Protein AF-A0A925D4I5-F1 (afdb_monomer_lite)

Radius of gyration: 19.74 Å; chains: 1; bounding box: 46×34×47 Å

Foldseek 3Di:
DDDDDDDDPVVLVVLCVVCVVVVHHSVVSVVCVVVVVPVPPPQPDPVSVVVVCVVVVVPPVCVVCPDVVVVVVVVVVVVVVVVVD

Structure (mmCIF, N/CA/C/O backbone):
data_AF-A0A925D4I5-F1
#
_entry.id   AF-A0A925D4I5-F1
#
loop_
_atom_site.group_PDB
_atom_site.id
_atom_site.type_symbol
_atom_site.label_atom_id
_atom_site.label_alt_id
_atom_site.label_comp_id
_atom_site.label_asym_id
_atom_site.label_entity_id
_atom_site.label_seq_id
_atom_site.pdbx_PDB_ins_code
_atom_site.Cartn_x
_atom_site.Cartn_y
_atom_site.Cartn_z
_atom_site.occupancy
_atom_site.B_iso_or_equiv
_atom_site.auth_seq_id
_atom_site.auth_comp_id
_atom_site.auth_asym_id
_atom_site.auth_atom_id
_atom_site.pdbx_PDB_model_num
ATOM 1 N N . MET A 1 1 ? -1.020 14.695 21.241 1.00 79.88 1 MET A N 1
ATOM 2 C CA . MET A 1 1 ? -1.754 15.567 20.297 1.00 79.88 1 MET A CA 1
ATOM 3 C C . MET A 1 1 ? -2.929 14.782 19.753 1.00 79.88 1 MET A C 1
ATOM 5 O O . MET A 1 1 ? -2.758 13.593 19.521 1.00 79.88 1 MET A O 1
ATOM 9 N N . SER A 1 2 ? -4.089 15.415 19.586 1.00 85.00 2 SER A N 1
ATOM 10 C CA . SER A 1 2 ? -5.253 14.822 18.921 1.00 85.00 2 SER A CA 1
ATOM 11 C C . SER A 1 2 ? -5.445 15.467 17.549 1.00 85.00 2 SER A C 1
ATOM 13 O O . SER A 1 2 ? -5.292 16.677 17.401 1.00 85.00 2 SER A O 1
ATOM 15 N N . LEU A 1 3 ? -5.763 14.643 16.556 1.00 85.88 3 LEU A N 1
ATOM 16 C CA . LEU A 1 3 ? -6.160 15.046 15.212 1.00 85.88 3 LEU A CA 1
ATOM 17 C C . LEU A 1 3 ? -7.526 14.407 14.957 1.00 85.88 3 LEU A C 1
ATOM 19 O O . LEU A 1 3 ? -7.678 13.208 15.182 1.00 85.88 3 LEU A O 1
ATOM 23 N N . VAL A 1 4 ? -8.503 15.199 14.525 1.00 91.38 4 VAL A N 1
ATOM 24 C CA . VAL A 1 4 ? -9.834 14.714 14.140 1.00 91.38 4 VAL A CA 1
ATOM 25 C C . VAL A 1 4 ? -9.950 14.870 12.631 1.00 91.38 4 VAL A C 1
ATOM 27 O O . VAL A 1 4 ? -9.701 15.955 12.106 1.00 91.38 4 VAL A O 1
ATOM 30 N N . LEU A 1 5 ? -10.259 13.773 11.945 1.00 87.06 5 LEU A N 1
ATOM 31 C CA . LEU A 1 5 ? -10.435 13.719 10.498 1.00 87.06 5 LEU A CA 1
ATOM 32 C C . LEU A 1 5 ? -11.880 13.319 10.214 1.00 87.06 5 LEU A C 1
ATOM 34 O O . LEU A 1 5 ? -12.295 12.226 10.584 1.00 87.06 5 LEU A O 1
ATOM 38 N N . GLU A 1 6 ? -12.618 14.204 9.556 1.00 93.44 6 GLU A N 1
ATOM 39 C CA . GLU A 1 6 ? -13.956 13.908 9.046 1.00 93.44 6 GLU A CA 1
ATOM 40 C C . GLU A 1 6 ? -13.800 13.214 7.690 1.00 93.44 6 GLU A C 1
ATOM 42 O O . GLU A 1 6 ? -13.332 13.825 6.724 1.00 93.44 6 GLU A O 1
ATOM 47 N N . LEU A 1 7 ? -14.125 11.923 7.632 1.00 91.94 7 LEU A N 1
ATOM 48 C CA . LEU A 1 7 ? -13.996 11.118 6.421 1.00 91.94 7 LEU A CA 1
ATOM 49 C C . LEU A 1 7 ? -15.350 11.003 5.710 1.00 91.94 7 LEU A C 1
ATOM 51 O O . LEU A 1 7 ? -16.374 10.830 6.372 1.00 91.94 7 LEU A O 1
ATOM 55 N N . PRO A 1 8 ? -15.381 11.047 4.366 1.00 96.69 8 PRO A N 1
ATOM 56 C CA . PRO A 1 8 ? -16.542 10.589 3.617 1.00 96.69 8 PRO A CA 1
ATOM 57 C C . PRO A 1 8 ? -16.865 9.125 3.971 1.00 96.69 8 PRO A C 1
ATOM 59 O O . PRO A 1 8 ? -15.931 8.335 4.153 1.00 96.69 8 PRO A O 1
ATOM 62 N N . PRO A 1 9 ? -18.148 8.734 4.030 1.00 93.19 9 PRO A N 1
ATOM 63 C CA . PRO A 1 9 ? -18.550 7.394 4.466 1.00 93.19 9 PRO A CA 1
ATOM 64 C C . PRO A 1 9 ? -18.003 6.279 3.561 1.00 93.19 9 PRO A C 1
ATOM 66 O O . PRO A 1 9 ? -17.706 5.176 4.029 1.00 93.19 9 PRO A O 1
ATOM 69 N N . GLU A 1 10 ? -17.813 6.562 2.271 1.00 95.81 10 GLU A N 1
ATOM 70 C CA . GLU A 1 10 ? -17.199 5.629 1.326 1.00 95.81 10 GLU A CA 1
ATOM 71 C C . GLU A 1 10 ? -15.733 5.362 1.689 1.00 95.81 10 GLU A C 1
ATOM 73 O O . GLU A 1 10 ? -15.297 4.212 1.717 1.00 95.81 10 GLU A O 1
ATOM 78 N N . LEU A 1 11 ? -14.991 6.421 2.033 1.00 93.50 11 LEU A N 1
ATOM 79 C CA . LEU A 1 11 ? -13.580 6.324 2.401 1.00 93.50 11 LEU A CA 1
ATOM 80 C C . LEU A 1 11 ? -13.399 5.636 3.756 1.00 93.50 11 LEU A C 1
ATOM 82 O O . LEU A 1 11 ? -12.486 4.831 3.921 1.00 93.50 11 LEU A O 1
ATOM 86 N N . GLU A 1 12 ? -14.273 5.918 4.723 1.00 94.69 12 GLU A N 1
ATOM 87 C CA . GLU A 1 12 ? -14.271 5.219 6.011 1.00 94.69 12 GLU A CA 1
ATOM 88 C C . GLU A 1 12 ? -14.457 3.706 5.822 1.00 94.69 12 GLU A C 1
ATOM 90 O O . GLU A 1 12 ? -13.703 2.911 6.387 1.00 94.69 12 GLU A O 1
ATOM 95 N N . SER A 1 13 ? -15.411 3.313 4.973 1.00 94.06 13 SER A N 1
ATOM 96 C CA . SER A 1 13 ? -15.704 1.906 4.682 1.00 94.06 13 SER A CA 1
ATOM 97 C 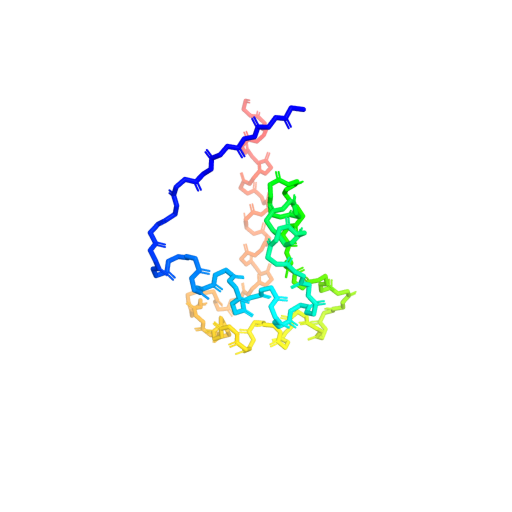C . SER A 1 13 ? -14.531 1.199 4.000 1.00 94.06 13 SER A C 1
ATOM 99 O O . SER A 1 13 ? -14.188 0.074 4.366 1.00 94.06 13 SER A O 1
ATOM 101 N N . GLU A 1 14 ? -13.885 1.860 3.037 1.00 94.62 14 GLU A N 1
ATOM 102 C CA . GLU A 1 14 ? -12.717 1.314 2.342 1.00 94.62 14 GLU A CA 1
ATOM 103 C C . GLU A 1 14 ? -11.533 1.111 3.299 1.00 94.62 14 GLU A C 1
ATOM 105 O O . GLU A 1 14 ? -10.927 0.038 3.327 1.00 94.62 14 GLU A O 1
ATOM 110 N N . LEU A 1 15 ? -11.235 2.105 4.142 1.00 93.62 15 LEU A N 1
ATOM 111 C CA . LEU A 1 15 ? -10.163 1.999 5.133 1.00 93.62 15 LEU A CA 1
ATOM 112 C C . LEU A 1 15 ? -10.457 0.922 6.183 1.00 93.62 15 LEU A C 1
ATOM 114 O O . LEU A 1 15 ? -9.536 0.232 6.618 1.00 93.62 15 LEU A O 1
ATOM 118 N N . ALA A 1 16 ? -11.721 0.751 6.578 1.00 93.75 16 ALA A N 1
ATOM 119 C CA . ALA A 1 16 ? -12.127 -0.304 7.500 1.00 93.75 16 ALA A CA 1
ATOM 120 C C . ALA A 1 16 ? -11.926 -1.703 6.896 1.00 93.75 16 ALA A C 1
ATOM 122 O O . ALA A 1 16 ? -11.436 -2.596 7.588 1.00 93.75 16 ALA A O 1
ATOM 123 N N . ALA A 1 17 ? -12.240 -1.886 5.609 1.00 94.00 17 ALA A N 1
ATOM 124 C CA . ALA A 1 17 ? -11.985 -3.138 4.900 1.00 94.00 17 ALA A CA 1
ATOM 125 C C . ALA A 1 17 ? -10.480 -3.442 4.814 1.00 94.00 17 ALA A C 1
ATOM 127 O O . ALA A 1 17 ? -10.046 -4.521 5.207 1.00 94.00 17 ALA A O 1
ATOM 128 N N . GLN A 1 18 ? -9.667 -2.459 4.416 1.00 92.44 18 GLN A N 1
ATOM 129 C CA . GLN A 1 18 ? -8.209 -2.620 4.354 1.00 92.44 18 GLN A CA 1
ATOM 130 C C . GLN A 1 18 ? -7.591 -2.922 5.731 1.00 92.44 18 GLN A C 1
ATOM 132 O O . GLN A 1 18 ? -6.666 -3.731 5.845 1.00 92.44 18 GLN A O 1
ATOM 137 N N . ALA A 1 19 ? -8.102 -2.292 6.793 1.00 93.31 19 ALA A N 1
ATOM 138 C CA . ALA A 1 19 ? -7.681 -2.576 8.160 1.00 93.31 19 ALA A CA 1
ATOM 139 C C . ALA A 1 19 ? -8.019 -4.024 8.555 1.00 93.31 19 ALA A C 1
ATOM 141 O O . ALA A 1 19 ? -7.168 -4.712 9.123 1.00 93.31 19 ALA A O 1
ATOM 142 N N . ALA A 1 20 ? -9.213 -4.507 8.191 1.00 93.06 20 ALA A N 1
ATOM 143 C CA . ALA A 1 20 ? -9.640 -5.882 8.430 1.00 93.06 20 ALA A CA 1
ATOM 144 C C . ALA A 1 20 ? -8.772 -6.904 7.677 1.00 93.06 20 ALA A C 1
ATOM 146 O O . ALA A 1 20 ? -8.360 -7.894 8.282 1.00 93.06 20 ALA A O 1
ATOM 147 N N . ASP A 1 21 ? -8.409 -6.631 6.421 1.00 89.62 21 ASP A N 1
ATOM 148 C CA . ASP A 1 21 ? -7.488 -7.471 5.638 1.00 89.62 21 ASP A CA 1
ATOM 149 C C . ASP A 1 21 ? -6.097 -7.562 6.286 1.00 89.62 21 ASP A C 1
ATOM 151 O O . ASP A 1 21 ? -5.431 -8.597 6.237 1.00 89.62 21 ASP A O 1
ATOM 155 N N . CYS A 1 22 ? -5.669 -6.487 6.953 1.00 86.88 22 CYS A N 1
ATOM 156 C CA . CYS A 1 22 ? -4.432 -6.457 7.730 1.00 86.88 22 CYS A CA 1
ATOM 157 C C . CYS A 1 22 ? -4.573 -7.059 9.142 1.00 86.88 22 CYS A C 1
ATOM 159 O O . CYS A 1 22 ? -3.569 -7.162 9.850 1.00 86.88 22 CYS A O 1
ATOM 161 N N . GLY A 1 23 ? -5.787 -7.418 9.577 1.00 92.00 23 GLY A N 1
ATOM 162 C CA . GLY A 1 23 ? -6.076 -7.869 10.941 1.00 92.00 23 GLY A CA 1
ATOM 163 C C . GLY A 1 23 ? -5.901 -6.781 12.009 1.00 92.00 23 GLY A C 1
ATOM 164 O O . GLY A 1 23 ? -5.604 -7.100 13.160 1.00 92.00 23 GLY A O 1
ATOM 165 N N . LEU A 1 24 ? -6.043 -5.505 11.637 1.00 93.56 24 LEU A N 1
ATOM 166 C CA . LEU A 1 24 ? -5.817 -4.343 12.501 1.00 93.56 24 LEU A CA 1
ATOM 167 C C . LEU A 1 24 ? -7.119 -3.571 12.767 1.00 93.56 24 LEU A C 1
ATOM 169 O O . LEU A 1 24 ? -7.994 -3.510 11.902 1.00 93.56 24 LEU A O 1
ATOM 173 N N . PRO A 1 25 ? -7.255 -2.910 13.930 1.00 94.88 25 PRO A N 1
ATOM 174 C CA . PRO A 1 25 ? -8.313 -1.930 14.132 1.00 94.88 25 PRO A CA 1
ATOM 175 C C . PRO A 1 25 ? -8.071 -0.686 13.263 1.00 94.88 25 PRO A C 1
ATOM 177 O O . PRO A 1 25 ? -6.928 -0.275 13.044 1.00 94.88 25 PRO A O 1
ATOM 180 N N . LEU A 1 26 ? -9.152 -0.037 12.815 1.00 92.31 26 LEU A N 1
ATOM 181 C CA . LEU A 1 26 ? -9.098 1.132 11.923 1.00 92.31 26 LEU A CA 1
ATOM 182 C C . LEU A 1 26 ? -8.193 2.256 12.454 1.00 92.31 26 LEU A C 1
ATOM 184 O O . LEU A 1 26 ? -7.456 2.870 11.689 1.00 92.31 26 LEU A O 1
ATOM 188 N N . SER A 1 27 ? -8.209 2.510 13.763 1.00 91.25 27 SER A N 1
ATOM 189 C CA . SER A 1 27 ? -7.373 3.537 14.393 1.00 91.25 27 SER A CA 1
ATOM 190 C C . SER A 1 27 ? -5.875 3.231 14.291 1.00 91.25 27 SER A C 1
ATOM 192 O O . SER A 1 27 ? -5.080 4.128 14.015 1.00 91.25 27 SER A O 1
ATOM 194 N N . GLU A 1 28 ? -5.476 1.972 14.469 1.00 92.12 28 GLU A N 1
ATOM 195 C CA . GLU A 1 28 ? -4.083 1.539 14.329 1.00 92.12 28 GLU A CA 1
ATOM 196 C C . GLU A 1 28 ? -3.648 1.545 12.862 1.00 92.12 28 GLU A C 1
ATOM 198 O O . GLU A 1 28 ? -2.561 2.024 12.531 1.00 92.12 28 GLU A O 1
ATOM 203 N N . TYR A 1 29 ? -4.535 1.104 11.968 1.00 92.50 29 TYR A N 1
ATOM 204 C CA . TYR A 1 29 ? -4.318 1.187 10.529 1.00 92.50 29 TYR A CA 1
ATOM 205 C C . TYR A 1 29 ? -4.132 2.642 10.060 1.00 92.50 29 TYR A C 1
ATOM 207 O O . TYR A 1 29 ? -3.168 2.949 9.356 1.00 92.50 29 TYR A O 1
ATOM 215 N N . ALA A 1 30 ? -4.973 3.569 10.526 1.00 90.75 30 ALA A N 1
ATOM 216 C CA . ALA A 1 30 ? -4.867 4.993 10.216 1.00 90.75 30 ALA A CA 1
ATOM 217 C C . ALA A 1 30 ? -3.544 5.603 10.708 1.00 90.75 30 ALA A C 1
ATOM 219 O O . ALA A 1 30 ? -2.890 6.342 9.972 1.00 90.75 30 ALA A O 1
ATOM 220 N N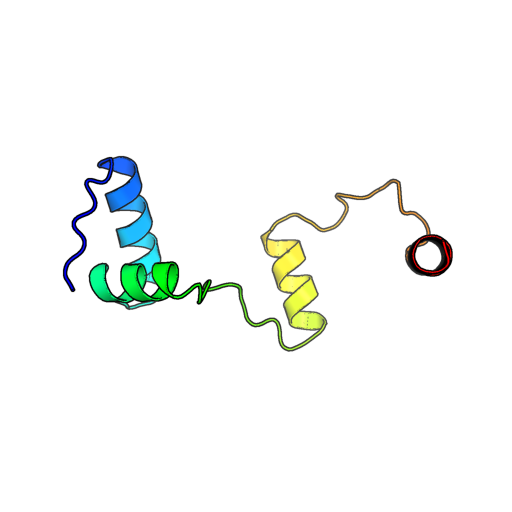 . LEU A 1 31 ? -3.095 5.260 11.922 1.00 90.62 31 LEU A N 1
ATOM 221 C CA . LEU A 1 31 ? -1.789 5.702 12.426 1.00 90.62 31 LEU A CA 1
ATOM 222 C C . LEU A 1 31 ? -0.633 5.164 11.576 1.00 90.62 31 LEU A C 1
ATOM 224 O O . LEU A 1 31 ? 0.328 5.888 11.316 1.00 90.62 31 LEU A O 1
ATOM 228 N N . ARG A 1 32 ? -0.727 3.917 11.106 1.00 89.69 32 ARG A N 1
ATOM 229 C CA . ARG A 1 32 ? 0.277 3.311 10.226 1.00 89.69 32 ARG A CA 1
ATOM 230 C C . ARG A 1 32 ? 0.362 4.032 8.877 1.00 89.69 32 ARG A C 1
ATOM 232 O O . ARG A 1 32 ? 1.469 4.316 8.414 1.00 89.69 32 ARG A O 1
ATOM 239 N N . LEU A 1 33 ? -0.784 4.390 8.297 1.00 88.94 33 LEU A N 1
ATOM 240 C CA . LEU A 1 33 ? -0.856 5.215 7.088 1.00 88.94 33 LEU A CA 1
ATOM 241 C C . LEU A 1 33 ? -0.240 6.604 7.311 1.00 88.94 33 LEU A C 1
ATOM 243 O O . LEU A 1 33 ? 0.606 7.026 6.524 1.00 88.94 33 LEU A O 1
ATOM 247 N N . LEU A 1 34 ? -0.599 7.284 8.406 1.00 88.88 34 LEU A N 1
ATOM 248 C CA . LEU A 1 34 ? -0.063 8.609 8.755 1.00 88.88 34 LEU A CA 1
ATOM 249 C C . LEU A 1 34 ? 1.449 8.588 9.017 1.00 88.88 34 LEU A C 1
ATOM 251 O O . LEU A 1 34 ? 2.142 9.552 8.704 1.00 88.88 34 LEU A O 1
ATOM 255 N N . ALA A 1 35 ? 1.979 7.482 9.541 1.00 87.88 35 ALA A N 1
ATOM 256 C CA . ALA A 1 35 ? 3.415 7.275 9.716 1.00 87.88 35 ALA A CA 1
ATOM 257 C C . ALA A 1 35 ? 4.167 7.032 8.390 1.00 87.88 35 ALA A C 1
ATOM 259 O O . ALA A 1 35 ? 5.382 6.840 8.406 1.00 87.88 35 ALA A O 1
ATOM 260 N N . GLY A 1 36 ? 3.467 6.988 7.249 1.00 80.19 36 GLY A N 1
ATOM 261 C CA . GLY A 1 36 ? 4.052 6.674 5.945 1.00 80.19 36 GLY A CA 1
ATOM 262 C C . GLY A 1 36 ? 4.469 5.208 5.802 1.00 80.19 36 GLY A C 1
ATOM 263 O O . GLY A 1 36 ? 5.141 4.849 4.835 1.00 80.19 36 GLY A O 1
ATOM 264 N N . GLN A 1 37 ? 4.064 4.342 6.736 1.00 67.75 37 GLN A N 1
ATOM 265 C CA . GLN A 1 37 ? 4.298 2.905 6.661 1.00 67.75 37 GLN A CA 1
ATOM 266 C C . GLN A 1 37 ? 3.262 2.284 5.725 1.00 67.75 37 GLN A C 1
ATOM 268 O O . GLN A 1 37 ? 2.365 1.558 6.149 1.00 67.75 37 GLN A O 1
ATOM 273 N N . SER A 1 38 ? 3.363 2.594 4.432 1.00 60.25 38 SER A N 1
ATOM 274 C CA . SER A 1 38 ? 2.5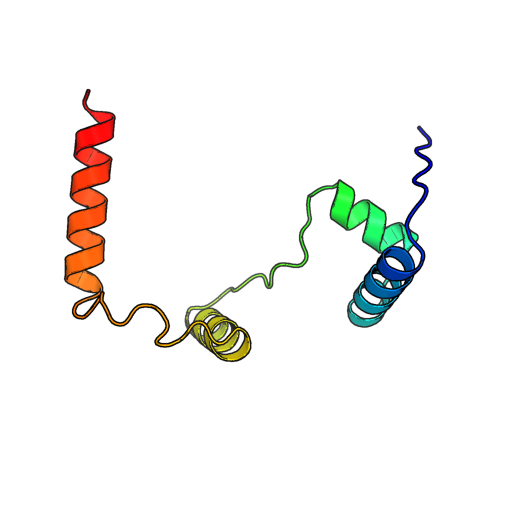12 1.969 3.424 1.00 60.25 38 SER A CA 1
ATOM 275 C C . SER A 1 38 ? 2.672 0.451 3.500 1.00 60.25 38 SER A C 1
ATOM 277 O O . SER A 1 38 ? 3.802 -0.043 3.485 1.00 60.25 38 SER A O 1
ATOM 279 N N . SER A 1 39 ? 1.556 -0.282 3.518 1.00 60.88 39 SER A N 1
ATOM 280 C CA . SER A 1 39 ? 1.509 -1.745 3.385 1.00 60.88 39 SER A CA 1
ATOM 281 C C . SER A 1 39 ? 1.868 -2.199 1.963 1.00 60.88 39 SER A C 1
ATOM 283 O O . SER A 1 39 ? 1.293 -3.147 1.431 1.00 60.88 39 SER A O 1
ATOM 285 N N . ARG A 1 40 ? 2.807 -1.513 1.301 1.00 66.19 40 ARG A N 1
ATOM 286 C CA . ARG A 1 40 ? 3.368 -2.045 0.067 1.00 66.19 40 ARG A CA 1
ATOM 287 C C . ARG A 1 40 ? 3.983 -3.392 0.420 1.00 66.19 40 ARG A C 1
ATOM 289 O O . ARG A 1 40 ? 4.709 -3.454 1.421 1.00 66.19 40 ARG A O 1
ATOM 296 N N . PRO A 1 41 ? 3.687 -4.453 -0.348 1.00 64.38 41 PRO A N 1
ATOM 297 C CA . PRO A 1 41 ? 4.307 -5.737 -0.107 1.00 64.38 41 PRO A CA 1
ATOM 298 C C . PRO A 1 41 ? 5.811 -5.499 -0.077 1.00 64.38 41 PRO A C 1
ATOM 300 O O . PRO A 1 41 ? 6.383 -4.890 -0.985 1.00 64.38 41 PRO A O 1
ATOM 303 N N . ALA A 1 42 ? 6.444 -5.891 1.026 1.00 69.88 42 ALA A N 1
ATOM 304 C CA . ALA A 1 42 ? 7.889 -5.918 1.094 1.00 69.88 42 ALA A CA 1
ATOM 305 C C . ALA A 1 42 ? 8.308 -7.057 0.174 1.00 69.88 42 ALA A C 1
ATOM 307 O O . ALA A 1 42 ? 8.425 -8.192 0.619 1.00 69.88 42 ALA A O 1
ATOM 308 N N . VAL A 1 43 ? 8.429 -6.756 -1.114 1.00 79.06 43 VAL A N 1
ATOM 309 C CA . VAL A 1 43 ? 8.894 -7.691 -2.122 1.00 79.06 43 VAL A CA 1
ATOM 310 C C . VAL A 1 43 ? 10.357 -7.984 -1.807 1.00 79.06 43 VAL A C 1
ATOM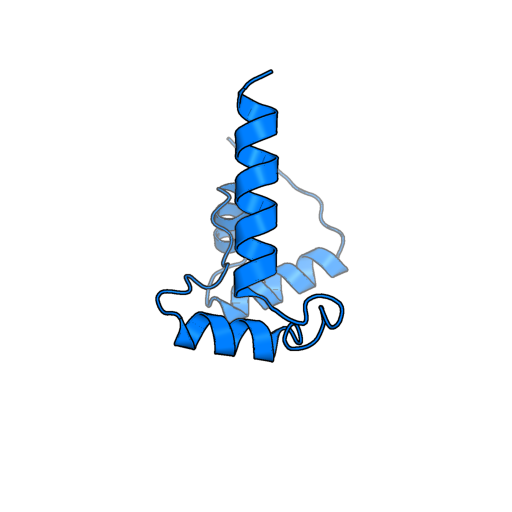 312 O O . VAL A 1 43 ? 11.213 -7.105 -1.923 1.00 79.06 43 VAL A O 1
ATOM 315 N N . ARG A 1 44 ? 10.640 -9.195 -1.329 1.00 83.75 44 ARG A N 1
ATOM 316 C CA . ARG A 1 44 ? 11.968 -9.602 -0.837 1.00 83.75 44 ARG A CA 1
ATOM 317 C C . ARG A 1 44 ? 12.774 -10.354 -1.882 1.00 83.75 44 ARG A C 1
ATOM 319 O O . ARG A 1 44 ? 13.983 -10.508 -1.721 1.00 83.75 44 ARG A O 1
ATOM 326 N N . SER A 1 45 ? 12.124 -10.813 -2.946 1.00 90.38 45 SER A N 1
ATOM 327 C CA . SER A 1 45 ? 12.748 -11.588 -4.010 1.00 90.38 45 SER A CA 1
ATOM 328 C C . SER A 1 45 ? 12.236 -11.182 -5.390 1.00 90.38 45 SER A C 1
ATOM 330 O O . SER A 1 45 ? 11.174 -10.581 -5.538 1.00 90.38 45 SER A O 1
ATOM 332 N N . GLY A 1 46 ? 13.004 -11.525 -6.428 1.00 88.31 46 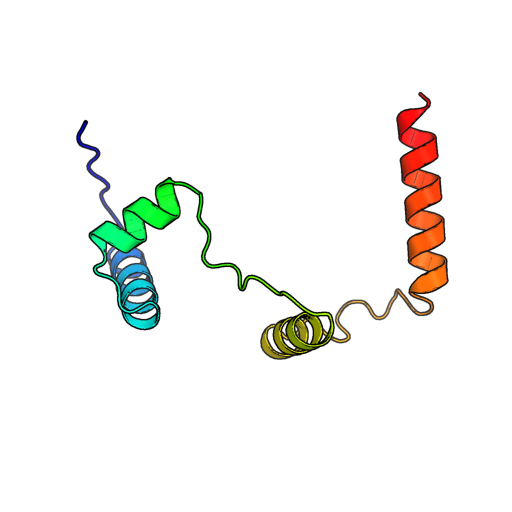GLY A N 1
ATOM 333 C CA . GLY A 1 46 ? 12.580 -11.297 -7.810 1.00 88.31 46 GLY A CA 1
ATOM 334 C C . GLY A 1 46 ? 11.326 -12.092 -8.189 1.00 88.31 46 GLY A C 1
ATOM 335 O O . GLY A 1 46 ? 10.537 -11.614 -8.993 1.00 88.31 46 GLY A O 1
ATOM 336 N N . ALA A 1 47 ? 11.114 -13.264 -7.584 1.00 90.06 47 ALA A N 1
ATOM 337 C CA . ALA A 1 47 ? 9.907 -14.060 -7.795 1.00 90.06 47 ALA A CA 1
ATOM 338 C C . ALA A 1 47 ? 8.670 -13.359 -7.215 1.00 90.06 47 ALA A C 1
ATOM 340 O O . ALA A 1 47 ? 7.708 -13.134 -7.938 1.00 90.06 47 ALA A O 1
ATOM 341 N N . GLU A 1 48 ? 8.752 -12.891 -5.964 1.00 89.81 48 GLU A N 1
ATOM 342 C CA . GLU A 1 48 ? 7.676 -12.106 -5.339 1.00 89.81 48 GLU A CA 1
ATOM 343 C C . GLU A 1 48 ? 7.354 -10.827 -6.129 1.00 89.81 48 GLU A C 1
ATOM 345 O O . GLU A 1 48 ? 6.209 -10.380 -6.157 1.00 89.81 48 GLU A O 1
ATOM 350 N N . LEU A 1 49 ? 8.355 -10.232 -6.790 1.00 88.75 49 LEU A N 1
ATOM 351 C CA . LEU A 1 49 ? 8.156 -9.048 -7.624 1.00 88.75 49 LEU A CA 1
ATOM 352 C C . LEU A 1 49 ? 7.331 -9.363 -8.870 1.00 88.75 49 LEU A C 1
ATOM 354 O O . LEU A 1 49 ? 6.468 -8.573 -9.249 1.00 88.75 49 LEU A O 1
ATOM 358 N N . LEU A 1 50 ? 7.608 -10.505 -9.501 1.00 89.50 50 LEU A N 1
ATOM 359 C CA . LEU A 1 50 ? 6.869 -10.970 -10.670 1.00 89.50 50 LEU A CA 1
ATOM 360 C C . LEU A 1 50 ? 5.428 -11.323 -10.299 1.00 89.50 50 LEU A C 1
ATOM 362 O O . LEU A 1 50 ? 4.517 -10.886 -11.000 1.00 89.50 50 LEU A O 1
ATOM 366 N N . ASP A 1 51 ? 5.223 -12.024 -9.181 1.00 89.94 51 ASP A N 1
ATOM 367 C CA . ASP A 1 51 ? 3.885 -12.358 -8.678 1.00 89.94 51 ASP A CA 1
ATOM 368 C C . ASP A 1 51 ? 3.065 -11.090 -8.412 1.00 89.94 51 ASP A C 1
ATOM 370 O O . ASP A 1 51 ? 1.919 -10.980 -8.852 1.00 89.94 51 ASP A O 1
ATOM 374 N N . TYR A 1 52 ? 3.678 -10.090 -7.768 1.00 89.62 52 TYR A N 1
ATOM 375 C CA . TYR A 1 52 ? 3.065 -8.781 -7.558 1.00 89.62 52 TYR A CA 1
ATOM 376 C C . TYR A 1 52 ? 2.699 -8.099 -8.884 1.00 89.62 52 TYR A C 1
ATOM 378 O O . TYR A 1 52 ? 1.559 -7.681 -9.071 1.00 89.62 52 TYR A O 1
ATOM 386 N N . TRP A 1 53 ? 3.631 -8.006 -9.839 1.00 90.69 53 TRP A N 1
ATOM 387 C CA . TRP A 1 53 ? 3.344 -7.385 -11.137 1.00 90.69 53 TRP A CA 1
ATOM 388 C C . TRP A 1 53 ? 2.256 -8.111 -11.918 1.00 90.69 53 TRP A C 1
ATOM 390 O O . TRP A 1 53 ? 1.520 -7.470 -12.667 1.00 90.69 53 TRP A O 1
ATOM 400 N N . GLN A 1 54 ? 2.154 -9.427 -11.771 1.00 92.25 54 GLN A N 1
ATOM 401 C CA . GLN A 1 54 ? 1.117 -10.203 -12.427 1.00 92.25 54 GLN A CA 1
ATOM 402 C C . GLN A 1 54 ? -0.251 -9.993 -11.773 1.00 92.25 54 GLN A C 1
ATOM 404 O O . GLN A 1 54 ? -1.225 -9.791 -12.498 1.00 92.25 54 GLN A O 1
ATOM 409 N N . ALA A 1 55 ? -0.323 -9.965 -10.438 1.00 86.38 55 ALA A N 1
ATOM 410 C CA . ALA A 1 55 ? -1.549 -9.656 -9.699 1.00 86.38 55 ALA A CA 1
ATOM 411 C C . ALA A 1 55 ? -2.082 -8.248 -10.019 1.00 86.38 55 ALA A C 1
ATOM 413 O O . ALA A 1 55 ? -3.280 -8.070 -10.216 1.00 86.38 55 ALA A O 1
ATOM 414 N N . GLU A 1 56 ? -1.182 -7.274 -10.161 1.00 89.06 56 GLU A N 1
ATOM 415 C CA . GLU A 1 56 ? -1.512 -5.889 -10.524 1.00 89.06 56 GLU A CA 1
ATOM 416 C C . GLU A 1 56 ? -1.730 -5.681 -12.038 1.00 89.06 56 GLU A C 1
ATOM 418 O O . GLU A 1 56 ? -1.953 -4.559 -12.489 1.00 89.06 56 GLU A O 1
ATOM 423 N N . GLY A 1 57 ? -1.627 -6.733 -12.863 1.00 89.94 57 GLY A N 1
ATOM 424 C CA . GLY A 1 57 ? -1.823 -6.637 -14.316 1.00 89.94 57 GLY A CA 1
ATOM 425 C C . GLY A 1 57 ? -0.776 -5.780 -15.043 1.00 89.94 57 GLY A C 1
ATOM 426 O O . GLY A 1 57 ? -1.030 -5.277 -16.134 1.00 89.94 57 GLY A O 1
ATOM 427 N N . LEU A 1 58 ? 0.406 -5.601 -14.451 1.00 88.50 58 LEU A N 1
ATOM 428 C CA . LEU A 1 58 ? 1.481 -4.758 -14.981 1.00 88.50 58 LEU A CA 1
ATOM 429 C C . LEU A 1 58 ? 2.330 -5.471 -16.043 1.00 88.50 58 LEU A C 1
ATOM 431 O O . LEU A 1 58 ? 3.004 -4.814 -16.844 1.00 88.50 58 LEU A O 1
ATOM 435 N N . VAL A 1 59 ? 2.300 -6.804 -16.085 1.00 87.94 59 VAL A N 1
ATOM 436 C CA . VAL A 1 59 ? 3.039 -7.597 -17.076 1.00 87.94 59 VAL A CA 1
ATOM 437 C C . VAL A 1 59 ? 2.499 -7.323 -18.484 1.00 87.94 59 VAL A C 1
ATOM 439 O O . VAL A 1 59 ? 1.312 -7.468 -18.750 1.00 87.94 59 VAL A O 1
ATOM 442 N N . GLY A 1 60 ? 3.385 -6.930 -19.404 1.00 85.31 60 GLY A N 1
ATOM 443 C CA . GLY A 1 60 ? 3.029 -6.651 -20.803 1.00 85.31 60 GLY A CA 1
ATOM 444 C C . GLY A 1 60 ? 2.470 -5.247 -21.072 1.00 85.31 60 GLY A C 1
ATOM 445 O O . GLY A 1 60 ? 2.187 -4.923 -22.220 1.00 85.31 60 GLY A O 1
ATOM 446 N N . THR A 1 61 ? 2.371 -4.383 -20.057 1.00 90.19 61 THR A N 1
ATOM 447 C CA . THR A 1 61 ? 1.864 -2.999 -20.201 1.00 90.19 61 THR A CA 1
ATOM 448 C C . THR A 1 61 ? 2.821 -2.037 -20.911 1.00 90.19 61 THR A C 1
ATOM 450 O O . THR A 1 61 ? 2.418 -0.939 -21.287 1.00 90.19 61 THR A O 1
ATOM 453 N N . ARG A 1 62 ? 4.084 -2.436 -21.108 1.00 89.44 62 ARG A N 1
ATOM 454 C CA . ARG A 1 62 ? 5.148 -1.633 -21.738 1.00 89.44 62 ARG A CA 1
ATOM 455 C C . ARG A 1 62 ? 5.652 -2.276 -23.043 1.00 89.44 62 ARG A C 1
ATOM 457 O O . ARG A 1 62 ? 6.831 -2.631 -23.122 1.00 89.44 62 ARG A O 1
ATOM 464 N N . PRO A 1 63 ? 4.787 -2.495 -24.052 1.00 88.06 63 PRO A N 1
ATOM 465 C CA . PRO A 1 63 ? 5.160 -3.201 -25.281 1.00 88.06 63 PRO A CA 1
ATOM 466 C C . PRO A 1 63 ? 6.203 -2.453 -26.122 1.00 88.06 63 PRO A C 1
ATOM 468 O O . PRO A 1 63 ? 6.885 -3.057 -26.945 1.00 88.06 63 PRO A O 1
ATOM 471 N N . GLU A 1 64 ? 6.358 -1.144 -25.920 1.00 91.75 64 GLU A N 1
ATOM 472 C CA . GLU A 1 64 ? 7.361 -0.329 -26.600 1.00 91.75 64 GLU A CA 1
ATOM 473 C C . GLU A 1 64 ? 8.797 -0.606 -26.122 1.00 91.75 64 GLU A C 1
ATOM 475 O O . GLU A 1 64 ? 9.757 -0.238 -26.801 1.00 91.75 64 GLU A O 1
ATOM 480 N N . ILE A 1 65 ? 8.966 -1.278 -24.976 1.00 88.69 65 ILE A N 1
ATOM 481 C CA . ILE A 1 65 ? 10.267 -1.740 -24.487 1.00 88.69 65 ILE A CA 1
ATOM 482 C C . ILE A 1 65 ? 10.487 -3.179 -24.964 1.00 88.69 65 ILE A C 1
ATOM 484 O O . ILE A 1 65 ? 10.251 -4.142 -24.239 1.00 88.69 65 ILE A O 1
ATOM 488 N N . MET A 1 66 ? 10.963 -3.324 -26.199 1.00 85.69 66 MET A N 1
ATOM 489 C CA . MET A 1 66 ? 11.262 -4.638 -26.785 1.00 85.69 66 MET A CA 1
ATOM 490 C C . MET A 1 66 ? 12.537 -5.279 -26.214 1.00 85.69 66 MET A C 1
ATOM 492 O O . MET A 1 66 ? 12.609 -6.496 -26.071 1.00 85.69 66 MET A O 1
ATOM 496 N N . ASP A 1 67 ? 13.538 -4.461 -25.880 1.00 90.00 67 ASP A N 1
ATOM 497 C CA . ASP A 1 67 ? 14.804 -4.883 -25.274 1.00 90.00 67 ASP A CA 1
ATOM 498 C C . ASP A 1 67 ? 14.984 -4.153 -23.938 1.00 90.00 67 ASP A C 1
ATOM 500 O O . ASP A 1 67 ? 15.458 -3.012 -23.870 1.00 90.00 67 ASP A O 1
ATOM 504 N N . ALA A 1 68 ? 14.545 -4.802 -22.859 1.00 86.62 68 ALA A N 1
ATOM 505 C CA . ALA A 1 68 ? 14.616 -4.238 -21.516 1.00 86.62 68 ALA A CA 1
ATOM 506 C C . ALA A 1 68 ? 16.064 -3.957 -21.051 1.00 86.62 68 ALA A C 1
ATOM 508 O O . ALA A 1 68 ? 16.299 -2.867 -20.516 1.00 86.62 68 ALA A O 1
ATOM 509 N N . PRO A 1 69 ? 17.054 -4.852 -21.268 1.00 90.06 69 PRO A N 1
ATOM 510 C CA . PRO A 1 69 ? 18.460 -4.558 -20.980 1.00 90.06 69 PRO A CA 1
ATOM 511 C C . PRO A 1 69 ? 19.018 -3.320 -21.700 1.00 90.06 69 PRO A C 1
ATOM 513 O O . PRO A 1 69 ? 19.656 -2.472 -21.057 1.00 90.06 69 PRO A O 1
ATOM 516 N N . ALA A 1 70 ? 18.777 -3.183 -23.007 1.00 92.12 70 ALA A N 1
ATOM 517 C CA . ALA A 1 70 ? 19.247 -2.029 -23.773 1.00 92.12 70 ALA A CA 1
ATOM 518 C C . ALA A 1 70 ? 18.567 -0.740 -23.296 1.00 92.12 70 ALA A C 1
ATOM 520 O O . ALA A 1 70 ? 19.244 0.251 -23.012 1.00 92.12 70 ALA A O 1
ATOM 521 N N . HIS A 1 71 ? 17.246 -0.778 -23.099 1.00 90.25 71 HIS A N 1
ATOM 522 C CA . HIS A 1 71 ? 16.476 0.362 -22.606 1.00 90.25 71 HIS A CA 1
ATOM 523 C C . HIS A 1 71 ? 16.956 0.835 -21.224 1.00 90.25 71 HIS A C 1
ATOM 525 O O . HIS A 1 71 ? 17.157 2.032 -21.005 1.00 90.25 71 HIS A O 1
ATOM 531 N N . ALA A 1 72 ? 17.224 -0.098 -20.304 1.00 91.94 72 ALA A N 1
ATOM 532 C CA . ALA A 1 72 ? 17.773 0.219 -18.987 1.00 91.94 72 ALA A CA 1
ATOM 533 C C . ALA A 1 72 ? 19.165 0.865 -19.077 1.00 91.94 72 ALA A C 1
ATOM 535 O O . ALA A 1 72 ? 19.477 1.777 -18.309 1.00 91.94 72 ALA A O 1
ATOM 536 N N . SER A 1 73 ? 20.000 0.420 -20.018 1.00 91.81 73 SER A N 1
ATOM 537 C CA . SER A 1 73 ? 21.332 0.993 -20.245 1.00 91.81 73 SER A CA 1
ATOM 538 C C . SER A 1 73 ? 21.238 2.428 -20.764 1.00 91.81 73 SER A C 1
ATOM 540 O O . SER A 1 73 ? 21.838 3.330 -20.176 1.00 91.81 73 SER A O 1
ATOM 542 N N . THR A 1 74 ? 20.397 2.674 -21.773 1.00 92.88 74 THR A N 1
ATOM 543 C CA . THR A 1 74 ? 20.134 4.023 -22.296 1.00 92.88 74 THR A CA 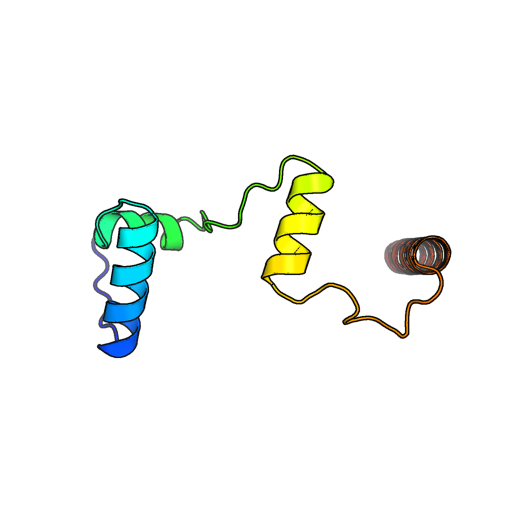1
ATOM 544 C C . THR A 1 74 ? 19.611 4.965 -21.210 1.00 92.88 74 THR A C 1
ATOM 546 O O . THR A 1 74 ? 20.074 6.102 -21.102 1.00 92.88 74 THR A O 1
ATOM 549 N N . LEU A 1 75 ? 18.689 4.498 -20.361 1.00 93.00 75 LEU A N 1
ATOM 550 C CA . LEU A 1 75 ? 18.147 5.297 -19.262 1.00 93.00 75 LEU A CA 1
ATOM 551 C C . LEU A 1 75 ? 19.239 5.707 -18.260 1.00 93.00 75 LEU A C 1
ATOM 553 O O . LEU A 1 75 ? 19.299 6.868 -17.849 1.00 93.00 75 LEU A O 1
ATOM 557 N N . ARG A 1 76 ? 20.141 4.784 -17.894 1.00 92.12 76 ARG A N 1
ATOM 558 C CA . ARG A 1 76 ? 21.268 5.086 -16.993 1.00 92.12 76 ARG A CA 1
ATOM 559 C C . ARG A 1 76 ? 22.198 6.140 -17.585 1.00 92.12 76 ARG A C 1
ATOM 561 O O . ARG A 1 76 ? 22.566 7.078 -16.879 1.00 92.12 76 ARG A O 1
ATOM 568 N N . GLU A 1 77 ? 22.541 6.030 -18.867 1.00 93.19 77 GLU A N 1
ATOM 569 C CA . GLU A 1 77 ? 23.389 7.020 -19.539 1.00 93.19 77 GLU A CA 1
ATOM 570 C C . GLU A 1 77 ? 22.756 8.418 -19.553 1.00 93.19 77 GLU A C 1
ATOM 572 O O . GLU A 1 77 ? 23.441 9.416 -19.322 1.00 93.19 77 GLU A O 1
ATOM 577 N N . GLN A 1 78 ? 21.444 8.508 -19.796 1.00 91.25 78 GLN A N 1
ATOM 578 C CA . GLN A 1 78 ? 20.715 9.779 -19.785 1.00 91.25 78 GLN A CA 1
ATOM 579 C C . GLN A 1 78 ? 20.732 10.441 -18.399 1.00 91.25 78 GLN A C 1
ATOM 581 O O . GLN A 1 78 ? 20.964 11.648 -18.294 1.00 91.25 78 GLN A O 1
ATOM 586 N N . VAL A 1 79 ? 20.533 9.661 -17.332 1.00 90.88 79 VAL A N 1
ATOM 587 C CA . VAL A 1 79 ? 20.582 10.160 -15.947 1.00 90.88 79 VAL A CA 1
ATOM 588 C C . VAL A 1 79 ? 21.989 10.638 -15.584 1.00 90.88 79 VAL A C 1
ATOM 590 O O . VAL A 1 79 ? 22.146 11.733 -15.044 1.00 90.88 79 VAL A O 1
ATOM 593 N N . GLN A 1 80 ? 23.023 9.869 -15.936 1.00 90.25 80 GLN A N 1
ATOM 594 C CA . GLN A 1 80 ? 24.417 10.244 -15.676 1.00 90.25 80 GLN A CA 1
ATOM 595 C C . GLN A 1 80 ? 24.818 11.545 -16.384 1.00 90.25 80 GLN A C 1
ATOM 597 O O . GLN A 1 80 ? 25.550 12.353 -15.814 1.00 90.25 80 GLN A O 1
ATOM 602 N N . LYS A 1 81 ? 24.318 11.782 -17.603 1.00 87.56 81 LYS A N 1
ATOM 603 C CA . LYS A 1 81 ? 24.558 13.032 -18.342 1.00 87.56 81 LYS A CA 1
ATOM 604 C C . LYS A 1 81 ? 23.820 14.231 -17.729 1.00 87.56 81 LYS A C 1
ATOM 606 O O . LYS A 1 81 ? 24.372 15.325 -17.743 1.00 87.56 81 LYS A O 1
ATOM 611 N N . ARG A 1 82 ? 22.629 14.041 -17.137 1.00 73.44 82 ARG A N 1
ATOM 612 C CA . ARG A 1 82 ? 21.886 15.109 -16.427 1.00 73.44 82 ARG A CA 1
ATOM 613 C C . ARG A 1 82 ? 22.549 15.554 -15.123 1.00 73.44 82 ARG A C 1
ATOM 615 O O . ARG A 1 82 ? 22.448 16.723 -14.788 1.00 73.44 82 ARG A O 1
ATOM 622 N N . GLY A 1 83 ? 23.223 14.656 -14.406 1.00 64.00 83 GLY A N 1
ATOM 623 C CA . GLY A 1 83 ? 23.936 14.990 -13.162 1.00 64.00 83 GLY A CA 1
ATOM 624 C C . GLY A 1 83 ? 25.292 15.680 -13.358 1.00 64.00 83 GLY A C 1
ATOM 625 O O . GLY A 1 83 ? 25.966 15.975 -12.376 1.00 64.00 83 GLY A O 1
ATOM 626 N N . ARG A 1 84 ? 25.720 15.888 -14.610 1.00 60.00 84 ARG A N 1
ATOM 627 C CA . ARG A 1 84 ? 27.000 16.516 -14.978 1.00 60.00 84 ARG A CA 1
ATOM 628 C C . ARG A 1 84 ? 26.862 17.957 -15.491 1.00 60.00 84 ARG A C 1
ATOM 630 O O . ARG A 1 84 ? 27.871 18.512 -15.921 1.00 60.00 84 ARG A O 1
ATOM 637 N N . ALA A 1 85 ? 25.649 18.513 -15.484 1.00 50.94 85 ALA A N 1
ATOM 638 C CA . ALA A 1 85 ? 25.360 19.897 -15.862 1.00 50.94 85 ALA A CA 1
ATOM 639 C C . ALA A 1 85 ? 25.450 20.840 -14.658 1.00 50.94 85 ALA A C 1
ATOM 641 O O . ALA A 1 85 ? 25.024 20.417 -13.559 1.00 50.94 85 ALA A O 1
#

Secondary structure (DSSP, 8-state):
--------HHHHHHHHHHHHHTT--HHHHHHHHHTT--------SHHHHHHHHHHTT-TTS-TT-S-HHHHHHHHHHHHHHHTT-

pLDDT: mean 87.11, std 9.33, range [50.94, 96.69]

Sequence (85 aa):
MSLVLELPPELESELAAQAADCGLPLSEYALRLLAGQSSRPAVRSGAELLDYWQAEGLVGTRPEIMDAPAHASTLREQVQKRGRA